Protein AF-A0A942HIF7-F1 (afdb_monomer_lite)

Foldseek 3Di:
DDPCCCVLPNPPPDLVLLVVLLVLLLVLLLVQLVVLCVVLVVCVVPPPDPPSVVSNVVSVLSVVLSVVSVVLDLVSLVVSLVVLLVVLVVVCVVVVHRPVVCNVVSNSSSVSSNVSSVSNVVDDDDPPPDQPPVSVVVVVVVVVVVVVVPPVVPPD

Structure (mmCIF, N/CA/C/O backbone):
data_AF-A0A942HIF7-F1
#
_entry.id   AF-A0A942HIF7-F1
#
loop_
_atom_site.group_PDB
_atom_site.id
_atom_site.type_symbol
_atom_site.label_atom_id
_atom_site.label_alt_id
_atom_site.label_comp_id
_atom_site.label_asym_id
_atom_site.label_entity_id
_atom_site.label_seq_id
_atom_site.pdbx_PDB_ins_code
_atom_site.Cartn_x
_atom_site.Cartn_y
_atom_site.Cartn_z
_atom_site.occupancy
_atom_site.B_iso_or_equiv
_atom_site.auth_seq_id
_atom_site.auth_comp_id
_atom_site.auth_asym_id
_atom_site.auth_atom_id
_atom_site.pdbx_PDB_model_num
ATOM 1 N N . MET A 1 1 ? -26.691 14.254 4.284 1.00 52.88 1 MET A N 1
ATOM 2 C CA . MET A 1 1 ? -25.409 13.527 4.189 1.00 52.88 1 MET A CA 1
ATOM 3 C C . MET A 1 1 ? -25.369 12.915 2.809 1.00 52.88 1 MET A C 1
ATOM 5 O O . MET A 1 1 ? -26.318 12.231 2.440 1.00 52.88 1 MET A O 1
ATOM 9 N N . SER A 1 2 ? -24.392 13.312 2.002 1.00 64.62 2 SER A N 1
ATOM 10 C CA . SER A 1 2 ? -24.291 12.881 0.608 1.00 64.62 2 SER A CA 1
ATOM 11 C C . SER A 1 2 ? -23.696 11.473 0.549 1.00 64.62 2 SER A C 1
ATOM 13 O O . SER A 1 2 ? -22.773 11.154 1.293 1.00 64.62 2 SER A O 1
ATOM 15 N N . TRP A 1 3 ? -24.211 10.619 -0.336 1.00 61.44 3 TRP A N 1
ATOM 16 C CA . TRP A 1 3 ? -23.775 9.219 -0.481 1.00 61.44 3 TRP A CA 1
ATOM 17 C C . TRP A 1 3 ? -22.263 9.091 -0.768 1.00 61.44 3 TRP A C 1
ATOM 19 O O . TRP A 1 3 ? -21.618 8.103 -0.428 1.00 61.44 3 TRP A O 1
ATOM 29 N N . THR A 1 4 ? -21.676 10.145 -1.337 1.00 62.47 4 THR A N 1
ATOM 30 C CA . THR A 1 4 ? -20.239 10.315 -1.553 1.00 62.47 4 THR A CA 1
ATOM 31 C C . THR A 1 4 ? -19.439 10.456 -0.260 1.00 62.47 4 THR A C 1
ATOM 33 O O . THR A 1 4 ? -18.344 9.915 -0.193 1.00 62.47 4 THR A O 1
ATOM 36 N N . GLU A 1 5 ? -19.951 11.122 0.778 1.00 63.69 5 GLU A N 1
ATOM 37 C CA . GLU A 1 5 ? -19.258 11.254 2.072 1.00 63.69 5 GLU A CA 1
ATOM 38 C C . GLU A 1 5 ? -19.229 9.929 2.836 1.00 63.69 5 GLU A C 1
ATOM 40 O O . GLU A 1 5 ? -18.220 9.601 3.449 1.00 63.69 5 GLU A O 1
ATOM 45 N N . ASP A 1 6 ? -20.295 9.133 2.763 1.00 63.94 6 ASP A N 1
ATOM 46 C CA . ASP A 1 6 ? -20.326 7.821 3.417 1.00 63.94 6 ASP A CA 1
ATOM 47 C C . ASP A 1 6 ? -19.417 6.802 2.710 1.00 63.94 6 ASP A C 1
ATOM 49 O O . ASP A 1 6 ? -18.848 5.930 3.370 1.00 63.94 6 ASP A O 1
ATOM 53 N N . TRP A 1 7 ? -19.228 6.940 1.391 1.00 62.03 7 TRP A N 1
ATOM 54 C CA . TRP A 1 7 ? -18.356 6.075 0.589 1.00 62.03 7 TRP A CA 1
ATOM 55 C C . TRP A 1 7 ? -16.879 6.501 0.614 1.00 62.03 7 TRP A C 1
ATOM 57 O O . TRP A 1 7 ? -16.001 5.675 0.853 1.00 62.03 7 TRP A O 1
ATOM 67 N N . LEU A 1 8 ? -16.579 7.786 0.382 1.00 60.38 8 LEU A N 1
ATOM 68 C CA . LEU A 1 8 ? -15.208 8.328 0.427 1.00 60.38 8 LEU A CA 1
ATOM 69 C C . LEU A 1 8 ? -14.712 8.519 1.862 1.00 60.38 8 LEU A C 1
ATOM 71 O O . LEU A 1 8 ? -13.506 8.577 2.100 1.00 60.38 8 LEU A O 1
ATOM 75 N N . TRP A 1 9 ? -15.627 8.657 2.822 1.00 61.47 9 TRP A N 1
ATOM 76 C CA . TRP A 1 9 ? -15.307 9.059 4.186 1.00 61.47 9 TRP A CA 1
ATOM 77 C C . TRP A 1 9 ? -16.075 8.283 5.274 1.00 61.47 9 TRP A C 1
ATOM 79 O O . TRP A 1 9 ? -16.492 8.891 6.265 1.00 61.47 9 TRP A O 1
ATOM 89 N N . PRO A 1 10 ? -16.186 6.939 5.204 1.00 62.19 10 PRO A N 1
ATOM 90 C CA . PRO A 1 10 ? -16.953 6.171 6.178 1.00 62.19 10 PRO A CA 1
ATOM 91 C C . PRO A 1 10 ? -16.441 6.431 7.597 1.00 62.19 10 PRO A C 1
ATOM 93 O O . PRO A 1 10 ? -15.237 6.344 7.877 1.00 62.19 10 PRO A O 1
ATOM 96 N N . LYS A 1 11 ? -17.351 6.769 8.519 1.00 59.88 11 LYS A N 1
ATOM 97 C CA . LYS A 1 11 ? -17.005 6.935 9.935 1.00 59.88 11 LYS A CA 1
ATOM 98 C C . LYS A 1 11 ? -16.390 5.630 10.432 1.00 59.88 11 LYS A C 1
ATOM 100 O O . LYS A 1 11 ? -17.011 4.569 10.384 1.00 59.88 11 LYS A O 1
ATOM 105 N N . VAL A 1 12 ? -15.143 5.718 10.884 1.00 60.16 12 VAL A N 1
ATOM 106 C CA . VAL A 1 12 ? -14.388 4.591 11.444 1.00 60.16 12 VAL A CA 1
ATOM 107 C C . VAL A 1 12 ? -14.685 4.504 12.941 1.00 60.16 12 VAL A C 1
ATOM 109 O O . VAL A 1 12 ? -13.802 4.580 13.788 1.00 60.16 12 VAL A O 1
ATOM 112 N N . ASP A 1 13 ? -15.970 4.446 13.262 1.00 64.31 13 ASP A N 1
ATOM 113 C CA . ASP A 1 13 ? -16.513 4.405 14.619 1.00 64.31 13 ASP A CA 1
ATOM 114 C C . ASP A 1 13 ? -16.451 2.995 15.224 1.00 64.31 13 ASP A C 1
ATOM 116 O O . ASP A 1 13 ? -16.418 2.830 16.441 1.00 64.31 13 ASP A O 1
ATOM 120 N N . ILE A 1 14 ? -16.353 1.972 14.372 1.00 70.94 14 ILE A N 1
ATOM 121 C CA . ILE A 1 14 ? -16.347 0.563 14.764 1.00 70.94 14 ILE A CA 1
ATOM 122 C C . ILE A 1 14 ? -14.990 -0.067 14.426 1.00 70.94 14 ILE A C 1
ATOM 124 O O . ILE A 1 14 ? -14.511 0.029 13.294 1.00 70.94 14 ILE A O 1
ATOM 128 N N . ARG A 1 15 ? -14.400 -0.804 15.379 1.00 73.75 15 ARG A N 1
ATOM 129 C CA . ARG A 1 15 ? -13.116 -1.525 15.221 1.00 73.75 15 ARG A CA 1
ATOM 130 C C . ARG A 1 15 ? -13.066 -2.404 13.960 1.00 73.75 15 ARG A C 1
ATOM 132 O O . ARG A 1 15 ? -12.030 -2.467 13.307 1.00 73.75 15 ARG A O 1
ATOM 139 N N . ARG A 1 16 ? -14.189 -3.030 13.586 1.00 75.44 16 ARG A N 1
ATOM 140 C CA . ARG A 1 16 ? -14.334 -3.817 12.346 1.00 75.44 16 ARG A CA 1
ATOM 141 C C . ARG A 1 16 ? -14.180 -2.964 11.081 1.00 75.44 16 ARG A C 1
ATOM 143 O O . ARG A 1 16 ? -13.473 -3.366 10.169 1.00 75.44 16 ARG A O 1
ATOM 150 N N . LYS A 1 17 ? -14.769 -1.763 11.040 1.00 75.62 17 LYS A N 1
ATOM 151 C CA . LYS A 1 17 ? -14.589 -0.832 9.911 1.00 75.62 17 LYS A CA 1
ATOM 152 C C . LYS A 1 17 ? -13.142 -0.342 9.811 1.00 75.62 17 LYS A C 1
ATOM 154 O O . LYS A 1 17 ? -12.631 -0.185 8.710 1.00 75.62 17 LYS A O 1
ATOM 159 N N . ALA A 1 18 ? -12.470 -0.151 10.951 1.00 77.69 18 ALA A N 1
ATOM 160 C CA . ALA A 1 18 ? -11.048 0.198 10.972 1.00 77.69 18 ALA A CA 1
ATOM 161 C C . ALA A 1 18 ? -10.177 -0.907 10.366 1.00 77.69 18 ALA A C 1
ATOM 163 O O . ALA A 1 18 ? -9.239 -0.607 9.638 1.00 77.69 18 ALA A O 1
ATOM 164 N N . GLN A 1 19 ? -10.493 -2.174 10.653 1.00 81.75 19 GLN A N 1
ATOM 165 C CA . GLN A 1 19 ? -9.791 -3.319 10.073 1.00 81.75 19 GLN A CA 1
ATOM 166 C C . GLN A 1 19 ? -10.023 -3.417 8.566 1.00 81.75 19 GLN A C 1
ATOM 168 O O . GLN A 1 19 ? -9.042 -3.484 7.839 1.00 81.75 19 GLN A O 1
ATOM 173 N N . ASN A 1 20 ? -11.270 -3.293 8.101 1.00 81.69 20 ASN A N 1
ATOM 174 C CA . ASN A 1 20 ? -11.563 -3.298 6.665 1.00 81.69 20 ASN A CA 1
ATOM 175 C C . ASN A 1 20 ? -10.797 -2.193 5.914 1.00 81.69 20 ASN A C 1
ATOM 177 O O . ASN A 1 20 ? -10.210 -2.461 4.874 1.00 81.69 20 ASN A O 1
ATOM 181 N N . ALA A 1 21 ? -10.721 -0.980 6.474 1.00 82.38 21 ALA A N 1
ATOM 182 C CA . ALA A 1 21 ? -9.953 0.112 5.871 1.00 82.38 21 ALA A CA 1
ATOM 183 C C . ALA A 1 21 ? -8.437 -0.178 5.820 1.00 82.38 21 ALA A C 1
ATOM 185 O O . ALA A 1 21 ? -7.766 0.187 4.858 1.00 82.38 21 ALA A O 1
ATOM 186 N N . ILE A 1 22 ? -7.880 -0.852 6.837 1.00 85.25 22 ILE A N 1
ATOM 187 C CA . ILE A 1 22 ? -6.480 -1.320 6.808 1.00 85.25 22 ILE A CA 1
ATOM 188 C C . ILE A 1 22 ? -6.299 -2.388 5.725 1.00 85.25 22 ILE A C 1
ATOM 190 O O . ILE A 1 22 ? -5.298 -2.359 5.007 1.00 85.25 22 ILE A O 1
ATOM 194 N N . ASP A 1 23 ? -7.254 -3.309 5.602 1.00 86.12 23 ASP A N 1
ATOM 195 C CA . ASP A 1 23 ? -7.207 -4.401 4.633 1.00 86.12 23 ASP A CA 1
ATOM 196 C C . ASP A 1 23 ? -7.290 -3.882 3.189 1.00 86.12 23 ASP A C 1
ATOM 198 O O . ASP A 1 23 ? -6.590 -4.400 2.321 1.00 86.12 23 ASP A O 1
ATOM 202 N N . GLU A 1 24 ? -8.045 -2.811 2.928 1.00 86.19 24 GLU A N 1
ATOM 203 C CA . GLU A 1 24 ? -8.032 -2.101 1.638 1.00 86.19 24 GLU A CA 1
ATOM 204 C C . GLU A 1 24 ? -6.626 -1.595 1.280 1.00 86.19 24 GLU A C 1
ATOM 206 O O . GLU A 1 24 ? -6.122 -1.859 0.185 1.00 86.19 24 GLU A O 1
ATOM 211 N N . GLY A 1 25 ? -5.951 -0.925 2.223 1.00 84.31 25 GLY A N 1
ATOM 212 C CA . GLY A 1 25 ? -4.574 -0.462 2.034 1.00 84.31 25 GLY A CA 1
ATOM 213 C C . GLY A 1 25 ? -3.575 -1.614 1.862 1.00 84.31 25 GLY A C 1
ATOM 214 O O . GLY A 1 25 ? -2.634 -1.513 1.071 1.00 84.31 25 GLY A O 1
ATOM 215 N N . PHE A 1 26 ? -3.792 -2.732 2.561 1.00 90.38 26 PHE A N 1
ATOM 216 C CA . PHE A 1 26 ? -2.999 -3.952 2.407 1.00 90.38 26 PHE A CA 1
ATOM 217 C C . PHE A 1 26 ? -3.153 -4.549 1.006 1.00 90.38 26 PHE A C 1
ATOM 219 O O . PHE A 1 26 ? -2.147 -4.829 0.354 1.00 90.38 26 PHE A O 1
ATOM 226 N N . TRP A 1 27 ? -4.388 -4.718 0.528 1.00 88.75 27 TRP A N 1
ATOM 227 C CA . TRP A 1 27 ? -4.659 -5.272 -0.798 1.00 88.75 27 TRP A CA 1
ATOM 228 C C . TRP A 1 27 ? -4.140 -4.368 -1.911 1.00 88.75 27 TRP A C 1
ATOM 230 O O . TRP A 1 27 ? -3.585 -4.876 -2.883 1.00 88.75 27 TRP A O 1
ATOM 240 N N . ALA A 1 28 ? -4.221 -3.046 -1.745 1.00 89.12 28 ALA A N 1
ATOM 241 C CA . ALA A 1 28 ? -3.611 -2.101 -2.675 1.00 89.12 28 ALA A CA 1
ATOM 242 C C . ALA A 1 28 ? -2.084 -2.281 -2.755 1.00 89.12 28 ALA A C 1
ATOM 244 O O . ALA A 1 28 ? -1.529 -2.390 -3.851 1.00 89.12 28 ALA A O 1
ATOM 245 N N . ALA A 1 29 ? -1.401 -2.378 -1.609 1.00 88.31 29 ALA A N 1
ATOM 246 C CA . ALA A 1 29 ? 0.041 -2.625 -1.564 1.00 88.31 29 ALA A CA 1
ATOM 247 C C . ALA A 1 29 ? 0.417 -3.993 -2.157 1.00 88.31 29 ALA A C 1
ATOM 249 O O . ALA A 1 29 ? 1.372 -4.093 -2.927 1.00 88.31 29 ALA A O 1
ATOM 250 N N . ALA A 1 30 ? -0.349 -5.037 -1.833 1.00 90.75 30 ALA A N 1
ATOM 251 C CA . ALA A 1 30 ? -0.133 -6.392 -2.329 1.00 90.75 30 ALA A CA 1
ATOM 252 C C . ALA A 1 30 ? -0.336 -6.485 -3.848 1.00 90.75 30 ALA A C 1
ATOM 254 O O . ALA A 1 30 ? 0.476 -7.100 -4.538 1.00 90.75 30 ALA A O 1
ATOM 255 N N . PHE A 1 31 ? -1.369 -5.827 -4.380 1.00 92.50 31 PHE A N 1
ATOM 256 C CA . PHE A 1 31 ? -1.602 -5.729 -5.817 1.00 92.50 31 PHE A CA 1
ATOM 257 C C . PHE A 1 31 ? -0.424 -5.051 -6.523 1.00 92.50 31 PHE A C 1
ATOM 259 O O . PHE A 1 31 ? 0.083 -5.585 -7.507 1.00 92.50 31 PHE A O 1
ATOM 266 N N . TRP A 1 32 ? 0.073 -3.926 -5.996 1.00 89.31 32 TRP A N 1
ATOM 267 C CA . TRP A 1 32 ? 1.236 -3.239 -6.569 1.00 89.31 32 TRP A CA 1
ATOM 268 C C . TRP A 1 32 ? 2.519 -4.065 -6.498 1.00 89.31 32 TRP A C 1
ATOM 270 O O . TRP A 1 32 ? 3.278 -4.083 -7.469 1.00 89.31 32 TRP A O 1
ATOM 280 N N . ALA A 1 33 ? 2.745 -4.772 -5.390 1.00 91.25 33 ALA A N 1
ATOM 281 C CA . ALA A 1 33 ? 3.865 -5.694 -5.248 1.00 91.25 33 ALA A CA 1
ATOM 282 C C . ALA A 1 33 ? 3.795 -6.821 -6.289 1.00 91.25 33 ALA A C 1
ATOM 284 O O . ALA A 1 33 ? 4.781 -7.084 -6.974 1.00 91.25 33 ALA A O 1
ATOM 285 N N . GLY A 1 34 ? 2.619 -7.435 -6.457 1.00 90.88 34 GLY A N 1
ATOM 286 C CA . GLY A 1 34 ? 2.385 -8.484 -7.449 1.00 90.88 34 GLY A CA 1
ATOM 287 C C . GLY A 1 34 ? 2.551 -7.980 -8.881 1.00 90.88 34 GLY A C 1
ATOM 288 O O . GLY A 1 34 ? 3.308 -8.563 -9.651 1.00 90.88 34 GLY A O 1
ATOM 289 N N . PHE A 1 35 ? 1.918 -6.856 -9.224 1.00 90.88 35 PHE A N 1
ATOM 290 C CA . PHE A 1 35 ? 2.007 -6.248 -10.552 1.00 90.88 35 PHE A CA 1
ATOM 291 C C . PHE A 1 35 ? 3.455 -5.910 -10.930 1.00 90.88 35 PHE A C 1
ATOM 293 O O . PHE A 1 35 ? 3.927 -6.300 -11.997 1.00 90.88 35 PHE A O 1
ATOM 300 N N . LYS A 1 36 ? 4.200 -5.252 -10.032 1.00 89.50 36 LYS A N 1
ATOM 301 C CA . LYS A 1 36 ? 5.629 -4.972 -10.242 1.00 89.50 36 LYS A CA 1
ATOM 302 C C . LYS A 1 36 ? 6.463 -6.248 -10.286 1.00 89.50 36 LYS A C 1
ATOM 304 O O . LYS A 1 36 ? 7.387 -6.320 -11.084 1.00 89.50 36 LYS A O 1
ATOM 309 N N . GLY A 1 37 ? 6.133 -7.253 -9.479 1.00 90.12 37 GLY A N 1
ATOM 310 C CA . GLY A 1 37 ? 6.797 -8.554 -9.510 1.00 90.12 37 GLY A CA 1
ATOM 311 C C . GLY A 1 37 ? 6.665 -9.228 -10.875 1.00 90.12 37 GLY A C 1
ATOM 312 O O . GLY A 1 37 ? 7.664 -9.654 -11.444 1.00 90.12 37 GLY A O 1
ATOM 313 N N . VAL A 1 38 ? 5.459 -9.239 -11.450 1.00 90.25 38 VAL A N 1
ATOM 314 C CA . VAL A 1 38 ? 5.221 -9.761 -12.805 1.00 90.25 38 VAL A CA 1
ATOM 315 C C . VAL A 1 38 ? 6.007 -8.962 -13.846 1.00 90.25 38 VAL A C 1
ATOM 317 O O . VAL A 1 38 ? 6.675 -9.561 -14.684 1.00 90.25 38 VAL A O 1
ATOM 320 N N . LEU A 1 39 ? 6.006 -7.626 -13.771 1.00 88.00 39 LEU A N 1
ATOM 321 C CA . LEU A 1 39 ? 6.809 -6.794 -14.676 1.00 88.00 39 LEU A CA 1
ATOM 322 C C . LEU A 1 39 ? 8.315 -7.057 -14.540 1.00 88.00 39 LEU A C 1
ATOM 324 O O . LEU A 1 39 ? 9.014 -7.085 -15.549 1.00 88.00 39 LEU A O 1
ATOM 328 N N . ALA A 1 40 ? 8.814 -7.284 -13.323 1.00 88.62 40 ALA A N 1
ATOM 329 C CA . ALA A 1 40 ? 10.209 -7.642 -13.088 1.00 88.62 40 ALA A CA 1
ATOM 330 C C . ALA A 1 40 ? 10.553 -9.006 -13.707 1.00 88.62 40 ALA A C 1
ATOM 332 O O . ALA A 1 40 ? 11.604 -9.141 -14.328 1.00 88.62 40 ALA A O 1
ATOM 333 N N . LEU A 1 41 ? 9.656 -9.995 -13.599 1.00 87.62 41 LEU A N 1
ATOM 334 C CA . LEU A 1 41 ? 9.824 -11.303 -14.241 1.00 87.62 41 LEU A CA 1
ATOM 335 C C 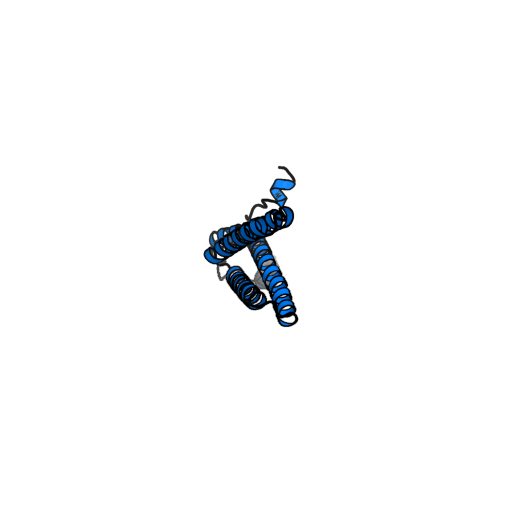. LEU A 1 41 ? 9.826 -11.193 -15.770 1.00 87.62 41 LEU A C 1
ATOM 337 O O . LEU A 1 41 ? 10.665 -11.805 -16.422 1.00 87.62 41 LEU A O 1
ATOM 341 N N . ILE A 1 42 ? 8.940 -10.379 -16.349 1.00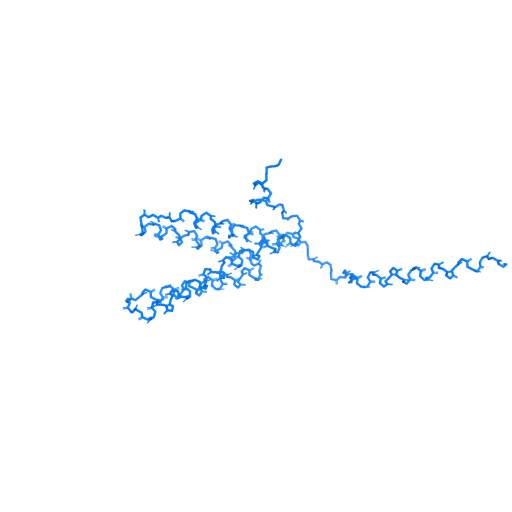 86.62 42 ILE A N 1
ATOM 342 C CA . ILE A 1 42 ? 8.932 -10.119 -17.797 1.00 86.62 42 ILE A CA 1
ATOM 343 C C . ILE A 1 42 ? 10.235 -9.428 -18.222 1.00 86.62 42 ILE A C 1
ATOM 345 O O . ILE A 1 42 ? 10.831 -9.798 -19.231 1.00 86.62 42 ILE A O 1
ATOM 349 N N . ALA A 1 43 ? 10.722 -8.470 -17.432 1.00 86.06 43 ALA A N 1
ATOM 350 C CA . ALA A 1 43 ? 11.980 -7.778 -17.701 1.00 86.06 43 ALA A CA 1
ATOM 351 C C . ALA A 1 43 ? 13.217 -8.694 -17.603 1.00 86.06 43 ALA A C 1
ATOM 353 O O . ALA A 1 43 ? 14.234 -8.390 -18.216 1.00 86.06 43 ALA A O 1
ATOM 354 N N . LEU A 1 44 ? 13.146 -9.825 -16.888 1.00 83.25 44 LEU A N 1
ATOM 355 C CA . LEU A 1 44 ? 14.203 -10.846 -16.923 1.00 83.25 44 LEU A CA 1
ATOM 356 C C . LEU A 1 44 ? 14.255 -11.591 -18.265 1.00 83.25 44 LEU A C 1
ATOM 358 O O . LEU A 1 44 ? 15.322 -12.051 -18.659 1.00 83.25 44 LEU A O 1
ATOM 362 N N . LEU A 1 45 ? 13.124 -11.707 -18.968 1.00 84.62 45 LEU A N 1
ATOM 363 C CA . LEU A 1 45 ? 13.039 -12.386 -20.266 1.00 84.62 45 LEU A CA 1
ATOM 364 C C . LEU A 1 45 ? 13.470 -11.492 -21.437 1.00 84.62 45 LEU A C 1
ATOM 366 O O . LEU A 1 45 ? 13.821 -12.002 -22.497 1.00 84.62 45 LEU A O 1
ATOM 370 N N . SER A 1 46 ? 13.451 -10.170 -21.255 1.00 76.62 46 SER A N 1
ATOM 371 C CA . SER A 1 46 ? 13.874 -9.193 -22.257 1.00 76.62 46 SER A CA 1
ATOM 372 C C . SER A 1 46 ? 14.936 -8.285 -21.636 1.00 76.62 46 SER A C 1
ATOM 374 O O . SER A 1 46 ? 14.565 -7.304 -20.987 1.00 76.62 46 SER A O 1
ATOM 376 N N . PRO A 1 47 ? 16.239 -8.596 -21.791 1.00 64.56 47 PRO A N 1
ATOM 377 C CA . PRO A 1 47 ? 17.323 -7.896 -21.110 1.00 64.56 47 PRO A CA 1
ATOM 378 C C . PRO A 1 47 ? 17.531 -6.500 -21.711 1.00 64.56 47 PRO A C 1
ATOM 380 O O . PRO A 1 47 ? 18.462 -6.244 -22.465 1.00 64.56 47 PRO A O 1
ATOM 383 N N . ALA A 1 48 ? 16.639 -5.576 -21.369 1.00 67.81 48 ALA A N 1
ATOM 384 C CA . ALA A 1 48 ? 16.947 -4.159 -21.368 1.00 67.81 48 ALA A CA 1
ATOM 385 C C . ALA A 1 48 ? 17.756 -3.891 -20.092 1.00 67.81 48 ALA A C 1
ATOM 387 O O . ALA A 1 48 ? 17.254 -4.090 -18.979 1.00 67.81 48 ALA A O 1
ATOM 388 N N . GLU A 1 49 ? 19.027 -3.521 -20.247 1.00 65.69 49 GLU A N 1
ATOM 389 C CA . GLU A 1 49 ? 19.964 -3.397 -19.129 1.00 65.69 49 GLU A CA 1
ATOM 390 C C . GLU A 1 49 ? 19.414 -2.491 -18.008 1.00 65.69 49 GLU A C 1
ATOM 392 O O . GLU A 1 49 ? 18.916 -1.392 -18.243 1.00 65.69 49 GLU A O 1
ATOM 397 N N . GLY A 1 50 ? 19.455 -2.981 -16.762 1.00 66.19 50 GLY A N 1
ATOM 398 C CA . GLY A 1 50 ? 19.108 -2.220 -15.549 1.00 66.19 50 GLY A CA 1
ATOM 399 C C . GLY A 1 50 ? 17.614 -2.049 -15.226 1.00 66.19 50 GLY A C 1
ATOM 400 O O . GLY A 1 50 ? 17.266 -1.755 -14.075 1.00 66.19 50 GLY A O 1
ATOM 401 N N . PHE A 1 51 ? 16.706 -2.284 -16.179 1.00 71.56 51 PHE A N 1
ATOM 402 C CA . PHE A 1 51 ? 15.273 -2.039 -15.970 1.00 71.56 51 PHE A CA 1
ATOM 403 C C . PHE A 1 51 ? 14.626 -3.079 -15.036 1.00 71.56 51 PHE A C 1
ATOM 405 O O . PHE A 1 51 ? 13.885 -2.726 -14.116 1.00 71.56 51 PHE A O 1
ATOM 412 N N . GLY A 1 52 ? 14.972 -4.361 -15.198 1.00 76.50 52 GLY A N 1
ATOM 413 C CA . GLY A 1 52 ? 14.395 -5.449 -14.396 1.00 76.50 52 GLY A CA 1
ATOM 414 C C . GLY A 1 52 ? 14.748 -5.386 -12.906 1.00 76.50 52 GLY A C 1
ATOM 415 O O . GLY A 1 52 ? 13.886 -5.615 -12.057 1.00 76.50 52 GLY A O 1
ATOM 416 N N . LEU A 1 53 ? 15.985 -5.004 -12.571 1.00 82.06 53 LEU A N 1
ATOM 417 C CA . LEU A 1 53 ? 16.463 -4.959 -11.184 1.00 82.06 53 LEU A CA 1
ATOM 418 C C . LEU A 1 53 ? 15.783 -3.826 -10.397 1.00 82.06 53 LEU A C 1
ATOM 420 O O . LEU A 1 53 ? 15.321 -4.033 -9.276 1.00 82.06 53 LEU A O 1
ATOM 424 N N . THR A 1 54 ? 15.613 -2.659 -11.025 1.00 85.44 54 THR A N 1
ATOM 425 C CA . THR A 1 54 ? 14.917 -1.501 -10.435 1.00 85.44 54 THR A CA 1
ATOM 426 C C . THR A 1 54 ? 13.441 -1.805 -10.143 1.00 85.44 54 THR A C 1
ATOM 428 O O . THR A 1 54 ? 12.919 -1.476 -9.069 1.00 85.44 54 THR A O 1
ATOM 431 N N . ILE A 1 55 ? 12.757 -2.482 -11.073 1.00 85.69 55 ILE A N 1
ATOM 432 C CA . ILE A 1 55 ? 11.359 -2.900 -10.892 1.00 85.69 55 ILE A CA 1
ATOM 433 C C . ILE A 1 55 ? 11.253 -3.983 -9.813 1.00 85.69 55 ILE A C 1
ATOM 435 O O . ILE A 1 55 ? 10.351 -3.912 -8.977 1.00 85.69 55 ILE A O 1
ATOM 439 N N . GLY A 1 56 ? 12.188 -4.937 -9.782 1.00 87.62 56 GLY A N 1
ATOM 440 C CA . GLY A 1 56 ? 12.251 -5.983 -8.760 1.00 87.62 56 GLY A CA 1
ATOM 441 C C . GLY A 1 56 ? 12.441 -5.423 -7.348 1.00 87.62 56 GLY A C 1
ATOM 442 O O . GLY A 1 56 ? 11.690 -5.784 -6.440 1.00 87.62 56 GLY A O 1
ATOM 443 N N . ILE A 1 57 ? 13.367 -4.472 -7.168 1.00 90.50 57 ILE A N 1
ATOM 444 C CA . ILE A 1 57 ? 13.544 -3.758 -5.890 1.00 90.50 57 ILE A CA 1
ATOM 445 C C . ILE A 1 57 ? 12.244 -3.060 -5.499 1.00 90.50 57 ILE A C 1
ATOM 447 O O . ILE A 1 57 ? 11.789 -3.188 -4.364 1.00 90.50 57 ILE A O 1
ATOM 451 N N . SER A 1 58 ? 11.603 -2.366 -6.441 1.00 88.94 58 SER A N 1
ATOM 452 C CA . SER A 1 58 ? 10.327 -1.707 -6.166 1.00 88.94 58 SER A CA 1
ATOM 453 C C . SER A 1 58 ? 9.258 -2.709 -5.717 1.00 88.94 58 SER A C 1
ATOM 455 O O . SER A 1 58 ? 8.552 -2.450 -4.746 1.00 88.94 58 SER A O 1
ATOM 457 N N . ALA A 1 59 ? 9.146 -3.866 -6.377 1.00 90.88 59 ALA A N 1
ATOM 458 C CA . ALA A 1 59 ? 8.215 -4.924 -5.983 1.00 90.88 59 ALA A CA 1
ATOM 459 C C . ALA A 1 59 ? 8.470 -5.398 -4.542 1.00 90.88 59 ALA A C 1
ATOM 461 O O . ALA A 1 59 ? 7.528 -5.502 -3.754 1.00 90.88 59 ALA A O 1
ATOM 462 N N . ALA A 1 60 ? 9.738 -5.606 -4.174 1.00 92.69 60 ALA A N 1
ATOM 463 C CA . ALA A 1 60 ? 10.131 -5.984 -2.818 1.00 92.69 60 ALA A CA 1
ATOM 464 C C . ALA A 1 60 ? 9.791 -4.894 -1.786 1.00 92.69 60 ALA A C 1
ATOM 466 O O . ALA A 1 60 ? 9.292 -5.204 -0.700 1.00 92.69 60 ALA A O 1
ATOM 467 N N . VAL A 1 61 ? 9.977 -3.615 -2.134 1.00 93.81 61 VAL A N 1
ATOM 468 C CA . VAL A 1 61 ? 9.570 -2.484 -1.288 1.00 93.81 61 VAL A CA 1
ATOM 469 C C . VAL A 1 61 ? 8.060 -2.521 -1.042 1.00 93.81 61 VAL A C 1
ATOM 471 O O . VAL A 1 61 ? 7.653 -2.543 0.118 1.00 93.81 61 VAL A O 1
ATOM 474 N N . TYR A 1 62 ? 7.218 -2.638 -2.075 1.00 91.88 62 TYR A N 1
ATOM 475 C CA . TYR A 1 62 ? 5.761 -2.736 -1.873 1.00 91.88 62 TYR A CA 1
ATOM 476 C C . TYR A 1 62 ? 5.342 -3.994 -1.109 1.00 91.88 62 TYR A C 1
ATOM 478 O O . TYR A 1 62 ? 4.418 -3.924 -0.300 1.00 91.88 62 TYR A O 1
ATOM 486 N N . ALA A 1 63 ? 6.039 -5.119 -1.286 1.00 92.56 63 ALA A N 1
ATOM 487 C CA . ALA A 1 63 ? 5.793 -6.325 -0.498 1.00 92.56 63 ALA A CA 1
ATOM 488 C C . ALA A 1 63 ? 6.094 -6.097 0.996 1.00 92.56 63 ALA A C 1
ATOM 490 O O . ALA A 1 63 ? 5.292 -6.467 1.859 1.00 92.56 63 ALA A O 1
ATOM 491 N N . SER A 1 64 ? 7.209 -5.430 1.315 1.00 92.75 64 SER A N 1
ATOM 492 C CA . SER A 1 64 ? 7.553 -5.081 2.700 1.00 92.75 64 SER A CA 1
ATOM 493 C C . SER A 1 64 ? 6.565 -4.077 3.310 1.00 92.75 64 SER A C 1
ATOM 495 O O . SER A 1 64 ? 6.160 -4.233 4.467 1.00 92.75 64 SER A O 1
ATOM 497 N N . LEU A 1 65 ? 6.090 -3.108 2.519 1.00 90.94 65 LEU A N 1
ATOM 498 C CA . LEU A 1 65 ? 5.045 -2.167 2.923 1.00 90.94 65 LEU A CA 1
ATOM 499 C C . LEU A 1 65 ? 3.725 -2.893 3.203 1.00 90.94 65 LEU A C 1
ATOM 501 O O . LEU A 1 65 ? 3.125 -2.668 4.254 1.00 90.94 65 LEU A O 1
ATOM 505 N N . ALA A 1 66 ? 3.304 -3.813 2.330 1.00 91.06 66 ALA A N 1
ATOM 506 C CA . ALA A 1 66 ? 2.114 -4.636 2.543 1.00 91.06 66 ALA A CA 1
ATOM 507 C C . ALA A 1 66 ? 2.221 -5.424 3.859 1.00 91.06 66 ALA A C 1
ATOM 509 O O . ALA A 1 66 ? 1.303 -5.411 4.681 1.00 91.06 66 ALA A O 1
ATOM 510 N N . PHE A 1 67 ? 3.374 -6.041 4.125 1.00 92.06 67 PHE A N 1
ATOM 511 C CA . PHE A 1 67 ? 3.612 -6.744 5.384 1.00 92.06 67 PHE A CA 1
ATOM 512 C C . PHE A 1 67 ? 3.518 -5.820 6.611 1.00 92.06 67 PHE A C 1
ATOM 514 O O . PHE A 1 67 ? 2.903 -6.179 7.620 1.00 92.06 67 PHE A O 1
ATOM 521 N N . GLY A 1 68 ? 4.075 -4.609 6.539 1.00 88.00 68 GLY A N 1
ATOM 522 C CA . GLY A 1 68 ? 3.996 -3.650 7.642 1.00 88.00 68 GLY A CA 1
ATOM 523 C C . GLY A 1 68 ? 2.594 -3.055 7.848 1.00 88.00 68 GLY A C 1
ATOM 524 O O . GLY A 1 68 ? 2.188 -2.862 8.999 1.00 88.00 68 GLY A O 1
ATOM 525 N N . ILE A 1 69 ? 1.814 -2.857 6.777 1.00 87.44 69 ILE A N 1
ATOM 526 C CA . ILE A 1 69 ? 0.388 -2.487 6.860 1.00 87.44 69 ILE A CA 1
ATOM 527 C C . ILE A 1 69 ? -0.413 -3.621 7.511 1.00 87.44 69 ILE A C 1
ATOM 529 O O . ILE A 1 69 ? -1.227 -3.361 8.396 1.00 87.44 69 ILE A O 1
ATOM 533 N N . ARG A 1 70 ? -0.120 -4.887 7.181 1.00 87.00 70 ARG A N 1
ATOM 534 C CA . ARG A 1 70 ? -0.744 -6.060 7.823 1.00 87.00 70 ARG A CA 1
ATOM 535 C C . ARG A 1 70 ? -0.449 -6.135 9.323 1.00 87.00 70 ARG A C 1
ATOM 537 O O . ARG A 1 70 ? -1.313 -6.527 10.104 1.00 87.00 70 ARG A O 1
ATOM 544 N N . ARG A 1 71 ? 0.738 -5.689 9.754 1.00 86.62 71 ARG A N 1
ATOM 545 C CA . ARG A 1 71 ? 1.083 -5.490 11.178 1.00 86.62 71 ARG A CA 1
ATOM 546 C C . ARG A 1 71 ? 0.440 -4.243 11.803 1.00 86.62 71 ARG A C 1
ATOM 548 O O . ARG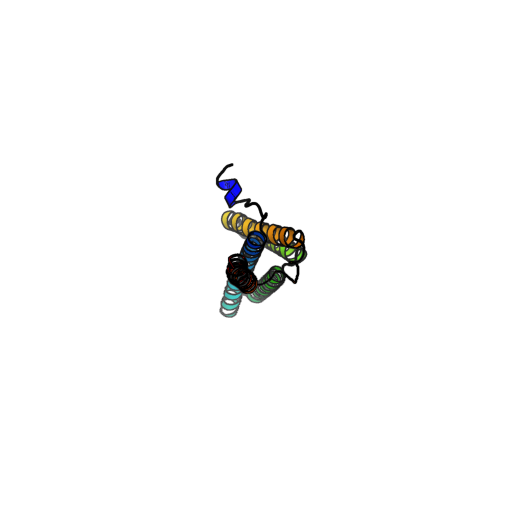 A 1 71 ? 0.735 -3.915 12.949 1.00 86.62 71 ARG A O 1
ATOM 555 N N . ARG A 1 72 ? -0.457 -3.569 11.078 1.00 85.06 72 ARG A N 1
ATOM 556 C CA . ARG A 1 72 ? -1.211 -2.378 11.496 1.00 85.06 72 ARG A CA 1
ATOM 557 C C . ARG A 1 72 ? -0.319 -1.176 11.818 1.00 85.06 72 ARG A C 1
ATOM 559 O O . ARG A 1 72 ? -0.752 -0.289 12.542 1.00 85.06 72 ARG A O 1
ATOM 566 N N . SER A 1 73 ? 0.909 -1.112 11.299 1.00 86.69 73 SER A N 1
ATOM 567 C CA . SER A 1 73 ? 1.845 -0.028 11.625 1.00 86.69 73 SER A CA 1
ATOM 568 C C . SER A 1 73 ? 1.432 1.306 10.995 1.00 86.69 73 SER A C 1
ATOM 570 O O . SER A 1 73 ? 1.302 1.415 9.776 1.00 86.69 73 SER A O 1
ATOM 572 N N . ARG A 1 74 ? 1.291 2.345 11.833 1.00 87.62 74 ARG A N 1
ATOM 573 C CA . ARG A 1 74 ? 0.943 3.718 11.413 1.00 87.62 74 ARG A CA 1
ATOM 574 C C . ARG A 1 74 ? 1.997 4.317 10.483 1.00 87.62 74 ARG A C 1
ATOM 576 O O . ARG A 1 74 ? 1.667 4.891 9.454 1.00 87.62 74 ARG A O 1
ATOM 583 N N . ILE A 1 75 ? 3.267 4.148 10.848 1.00 90.12 75 ILE A N 1
ATOM 584 C CA . ILE A 1 75 ? 4.405 4.716 10.119 1.00 90.12 75 ILE A CA 1
ATOM 585 C C . ILE A 1 75 ? 4.494 4.094 8.721 1.00 90.12 75 ILE A C 1
ATOM 587 O O . ILE A 1 75 ? 4.626 4.808 7.732 1.00 90.12 75 ILE A O 1
ATOM 591 N N . VAL A 1 76 ? 4.341 2.769 8.628 1.00 90.06 76 VAL A N 1
ATOM 592 C CA . VAL A 1 76 ? 4.428 2.060 7.343 1.00 90.06 76 VAL A CA 1
ATOM 593 C C . VAL A 1 76 ? 3.295 2.457 6.400 1.00 90.06 76 VAL A C 1
ATOM 595 O O . VAL A 1 76 ? 3.546 2.653 5.215 1.00 90.06 76 VAL A O 1
ATOM 598 N N . ALA A 1 77 ? 2.070 2.624 6.906 1.00 87.38 77 ALA A N 1
ATOM 599 C CA . ALA A 1 77 ? 0.951 3.059 6.073 1.00 87.38 77 ALA A CA 1
ATOM 600 C C . ALA A 1 77 ? 1.202 4.446 5.454 1.00 87.38 77 ALA A C 1
ATOM 602 O O . ALA A 1 77 ? 0.927 4.651 4.272 1.00 87.38 77 ALA A O 1
ATOM 603 N N . VAL A 1 78 ? 1.771 5.380 6.226 1.00 91.06 78 VAL A N 1
ATOM 604 C CA . VAL A 1 78 ? 2.123 6.722 5.730 1.00 91.06 78 VAL A CA 1
ATOM 605 C C . VAL A 1 78 ? 3.227 6.639 4.676 1.00 91.06 78 VAL A C 1
ATOM 607 O O . VAL A 1 78 ? 3.095 7.238 3.611 1.00 91.06 78 VAL A O 1
ATOM 610 N N . PHE A 1 79 ? 4.278 5.852 4.924 1.00 92.88 79 PHE A N 1
ATOM 611 C CA . PHE A 1 79 ? 5.333 5.642 3.932 1.00 92.88 79 PHE A CA 1
ATOM 612 C C . PHE A 1 79 ? 4.806 5.016 2.642 1.00 92.88 79 PHE A C 1
ATOM 614 O O . PHE A 1 79 ? 5.215 5.441 1.567 1.00 92.88 79 PHE A O 1
ATOM 621 N N . ALA A 1 80 ? 3.877 4.062 2.726 1.00 89.69 80 ALA A N 1
ATOM 622 C CA . ALA A 1 80 ? 3.293 3.442 1.543 1.00 89.69 80 ALA A CA 1
ATOM 623 C C . ALA A 1 80 ? 2.552 4.456 0.660 1.00 89.69 80 ALA A C 1
ATOM 625 O O . ALA A 1 80 ? 2.740 4.456 -0.555 1.00 89.69 80 ALA A O 1
ATOM 626 N N . LEU A 1 81 ? 1.782 5.363 1.271 1.00 90.81 81 LEU A N 1
ATOM 627 C CA . LEU A 1 81 ? 1.113 6.450 0.556 1.00 90.81 81 LEU A CA 1
ATOM 628 C C . LEU A 1 81 ? 2.125 7.404 -0.100 1.00 90.81 81 LEU A C 1
ATOM 630 O O . LEU A 1 81 ? 1.984 7.735 -1.276 1.00 90.81 81 LEU A O 1
ATOM 634 N N . ILE A 1 82 ? 3.155 7.825 0.641 1.00 93.19 82 ILE A N 1
ATOM 635 C CA . ILE A 1 82 ? 4.175 8.759 0.139 1.00 93.19 82 ILE A CA 1
ATOM 636 C C . ILE A 1 82 ? 4.949 8.144 -1.028 1.00 93.19 82 ILE A C 1
ATOM 638 O O . ILE A 1 82 ? 5.100 8.788 -2.065 1.00 93.19 82 ILE A O 1
ATOM 642 N N . ILE A 1 83 ? 5.409 6.898 -0.879 1.00 92.56 83 ILE A N 1
ATOM 643 C CA . ILE A 1 83 ? 6.153 6.178 -1.920 1.00 92.56 83 ILE A CA 1
ATOM 644 C C . ILE A 1 83 ? 5.288 6.023 -3.172 1.00 92.56 83 ILE A C 1
ATOM 646 O O . ILE A 1 83 ? 5.764 6.301 -4.271 1.00 92.56 83 ILE A O 1
ATOM 650 N N . PHE A 1 84 ? 4.010 5.663 -3.013 1.00 89.75 84 PHE A N 1
ATOM 651 C CA . PHE A 1 84 ? 3.082 5.543 -4.135 1.00 89.75 84 PHE A CA 1
ATOM 652 C C . PHE A 1 84 ? 2.917 6.859 -4.905 1.00 89.75 84 PHE A C 1
ATOM 654 O O . PHE A 1 84 ? 3.029 6.876 -6.134 1.00 89.75 84 PHE A O 1
ATOM 661 N N . ILE A 1 85 ? 2.687 7.969 -4.197 1.00 89.94 85 ILE A N 1
ATOM 662 C CA . ILE A 1 85 ? 2.526 9.290 -4.820 1.00 89.94 85 ILE A CA 1
ATOM 663 C C . ILE A 1 85 ? 3.823 9.717 -5.514 1.00 89.94 85 ILE A C 1
ATOM 665 O O . ILE A 1 85 ? 3.785 10.112 -6.679 1.00 89.94 85 ILE A O 1
ATOM 669 N N . ALA A 1 86 ? 4.967 9.603 -4.834 1.00 90.31 86 ALA A N 1
ATOM 670 C CA . ALA A 1 86 ? 6.267 9.980 -5.386 1.00 90.31 86 ALA A CA 1
ATOM 671 C C . ALA A 1 86 ? 6.577 9.207 -6.675 1.00 90.31 86 ALA A C 1
ATOM 673 O O . ALA A 1 86 ? 6.967 9.798 -7.681 1.00 90.31 86 ALA A O 1
ATOM 674 N N . GLU A 1 87 ? 6.330 7.897 -6.679 1.00 86.88 87 GLU A N 1
ATOM 675 C CA . GLU A 1 87 ? 6.554 7.060 -7.852 1.00 86.88 87 GLU A CA 1
ATOM 676 C C . GLU A 1 87 ? 5.633 7.438 -9.020 1.00 86.88 87 GLU A C 1
ATOM 678 O O . GLU A 1 87 ? 6.073 7.508 -10.168 1.00 86.88 87 GLU A O 1
ATOM 683 N N . ARG A 1 88 ? 4.355 7.729 -8.747 1.00 85.88 88 ARG A N 1
ATOM 684 C CA . ARG A 1 88 ? 3.412 8.177 -9.782 1.00 85.88 88 ARG A CA 1
ATOM 685 C C . ARG A 1 88 ? 3.787 9.528 -10.375 1.00 85.88 88 ARG A C 1
ATOM 687 O O . ARG A 1 88 ? 3.628 9.701 -11.581 1.00 85.88 88 ARG A O 1
ATOM 694 N N . LEU A 1 89 ? 4.276 10.460 -9.559 1.00 85.62 89 LEU A N 1
ATOM 695 C CA . LEU A 1 89 ? 4.742 11.764 -10.031 1.00 85.62 89 LEU A CA 1
ATOM 696 C C . LEU A 1 89 ? 5.993 11.622 -10.906 1.00 85.62 89 LEU A C 1
ATOM 698 O O . LEU A 1 89 ? 6.046 12.215 -11.980 1.00 85.62 89 LEU A O 1
ATOM 702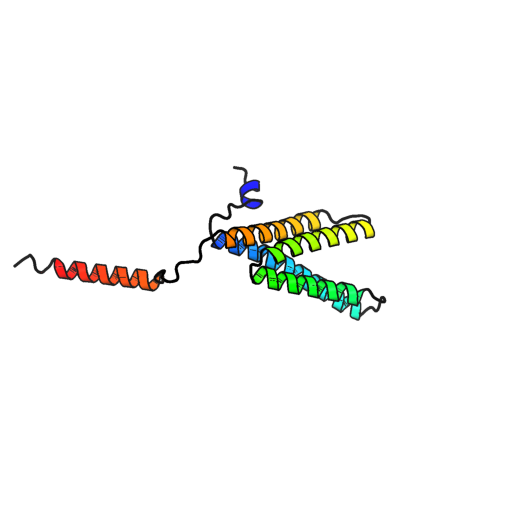 N N . LEU A 1 90 ? 6.948 10.780 -10.498 1.00 86.06 90 LEU A N 1
ATOM 703 C CA . LEU A 1 90 ? 8.148 10.479 -11.286 1.00 86.06 90 LEU A CA 1
ATOM 704 C C . LEU A 1 90 ? 7.800 9.839 -12.638 1.00 86.06 90 LEU A C 1
ATOM 706 O O . LEU A 1 90 ? 8.294 10.277 -13.675 1.00 86.06 90 LEU A O 1
ATOM 710 N N . LEU A 1 91 ? 6.907 8.845 -12.649 1.00 81.38 91 LEU A N 1
ATOM 711 C CA . LEU A 1 91 ? 6.443 8.208 -13.887 1.00 81.38 91 LEU A CA 1
ATOM 712 C C . LEU A 1 91 ? 5.654 9.176 -14.779 1.00 81.38 91 LEU A C 1
ATOM 714 O O . LEU A 1 91 ? 5.827 9.165 -15.995 1.00 81.38 91 LEU A O 1
ATOM 718 N N . GLY A 1 92 ? 4.814 10.026 -14.183 1.00 79.50 92 GLY A N 1
ATOM 719 C CA . GLY A 1 92 ? 4.063 11.054 -14.903 1.00 79.50 92 GLY A CA 1
ATOM 720 C C . GLY A 1 92 ? 4.966 12.090 -15.572 1.00 79.50 92 GLY A C 1
ATOM 721 O O . GLY A 1 92 ? 4.696 12.482 -16.704 1.00 79.50 92 GLY A O 1
ATOM 722 N N . ALA A 1 93 ? 6.062 12.476 -14.912 1.00 78.62 93 ALA A N 1
ATOM 723 C CA . ALA A 1 93 ? 7.073 13.359 -15.486 1.00 78.62 93 ALA A CA 1
ATOM 724 C C . ALA A 1 93 ? 7.836 12.696 -16.648 1.00 78.62 93 ALA A C 1
ATOM 726 O O . ALA A 1 93 ? 8.163 13.366 -17.623 1.00 78.62 93 ALA A O 1
ATOM 727 N N . ALA A 1 94 ? 8.084 11.384 -16.571 1.00 80.56 94 ALA A N 1
ATOM 728 C CA . ALA A 1 94 ? 8.816 10.643 -17.598 1.00 80.56 94 ALA A CA 1
ATOM 729 C C . ALA A 1 94 ? 7.972 10.289 -18.841 1.00 80.56 94 ALA A C 1
ATOM 731 O O . ALA A 1 94 ? 8.507 10.253 -19.944 1.00 80.56 94 ALA A O 1
ATOM 732 N N . MET A 1 95 ? 6.670 10.016 -18.683 1.00 73.44 95 MET A N 1
ATOM 733 C CA . MET A 1 95 ? 5.793 9.532 -19.767 1.00 73.44 95 MET A CA 1
ATOM 734 C C . MET A 1 95 ? 4.807 10.586 -20.309 1.00 73.44 95 MET A C 1
ATOM 736 O O . MET A 1 95 ? 3.875 10.234 -21.028 1.00 73.44 95 MET A O 1
ATOM 740 N N . ALA A 1 96 ? 4.991 11.867 -19.966 1.00 61.34 96 ALA A N 1
ATOM 741 C CA . ALA A 1 96 ? 4.209 13.033 -20.415 1.00 61.34 96 ALA A CA 1
ATOM 742 C C . ALA A 1 96 ? 2.690 13.033 -20.117 1.00 61.34 96 ALA A C 1
ATOM 744 O O . ALA A 1 96 ? 2.044 14.065 -20.291 1.00 61.34 96 ALA A O 1
ATOM 745 N N . LEU A 1 97 ? 2.111 11.939 -19.610 1.00 59.62 97 LEU A N 1
ATOM 746 C CA . LEU A 1 97 ? 0.726 11.863 -19.142 1.00 59.62 97 LEU A CA 1
ATOM 747 C C . LEU A 1 97 ? 0.649 11.042 -17.844 1.00 59.62 97 LEU A C 1
ATOM 749 O O . LEU A 1 97 ? 0.687 9.808 -17.885 1.00 59.62 97 LEU A O 1
ATOM 753 N N . PRO A 1 98 ? 0.511 11.683 -16.668 1.00 64.06 98 PRO A N 1
ATOM 754 C CA . PRO A 1 98 ? 0.181 10.957 -15.454 1.00 64.06 98 PRO A CA 1
ATOM 755 C C . PRO A 1 98 ? -1.207 10.340 -15.622 1.00 64.06 98 PRO A C 1
ATOM 757 O O . PRO A 1 98 ? -2.180 11.033 -15.914 1.00 64.06 98 PRO A O 1
ATOM 760 N N . ASN A 1 99 ? -1.318 9.028 -15.419 1.00 78.81 99 ASN A N 1
ATOM 761 C CA . ASN A 1 99 ? -2.610 8.351 -15.413 1.00 78.81 99 ASN A CA 1
ATOM 762 C C . ASN A 1 99 ? -3.361 8.734 -14.121 1.00 78.81 99 ASN A C 1
ATOM 764 O O . ASN A 1 99 ? -3.296 8.032 -13.106 1.00 78.81 99 ASN A O 1
ATOM 768 N N . LEU A 1 100 ? -3.990 9.917 -14.144 1.00 80.81 100 LEU A N 1
ATOM 769 C CA . LEU A 1 100 ? -4.593 10.598 -12.992 1.00 80.81 100 LEU A CA 1
ATOM 770 C C . LEU A 1 100 ? -5.619 9.719 -12.277 1.00 80.81 100 LEU A C 1
ATOM 772 O O . LEU A 1 100 ? -5.707 9.761 -11.053 1.00 80.81 100 LEU A O 1
ATOM 776 N N . THR A 1 101 ? -6.327 8.863 -13.014 1.00 82.88 101 THR A N 1
ATOM 777 C CA . THR A 1 101 ? -7.288 7.904 -12.457 1.00 82.88 101 THR A CA 1
ATOM 778 C C . THR A 1 101 ? -6.619 6.919 -11.502 1.00 82.88 101 THR A C 1
ATOM 780 O O . THR A 1 101 ? -7.082 6.724 -10.381 1.00 82.88 101 THR A O 1
ATOM 783 N N . LEU A 1 102 ? -5.490 6.331 -11.909 1.00 83.00 102 LEU A N 1
ATOM 784 C CA . LEU A 1 102 ? -4.720 5.397 -11.081 1.00 83.00 102 LEU A CA 1
ATOM 785 C C . LEU A 1 102 ? -4.094 6.092 -9.872 1.00 83.00 102 LEU A C 1
ATOM 787 O O . LEU A 1 102 ? -4.055 5.510 -8.789 1.00 83.00 102 LEU A O 1
ATOM 791 N N . LEU A 1 103 ? -3.622 7.330 -10.049 1.00 85.56 103 LEU A N 1
ATOM 792 C CA . LEU A 1 103 ? -3.103 8.135 -8.946 1.00 85.56 103 LEU A CA 1
ATOM 793 C C . LEU A 1 103 ? -4.203 8.437 -7.922 1.00 85.56 103 LEU A C 1
ATOM 795 O O . LEU A 1 103 ? -3.998 8.183 -6.738 1.00 85.56 103 LEU A O 1
ATOM 799 N N . ALA A 1 104 ? -5.361 8.934 -8.360 1.00 85.44 104 ALA A N 1
ATOM 800 C CA . ALA A 1 104 ? -6.475 9.272 -7.480 1.00 85.44 104 ALA A CA 1
ATOM 801 C C . ALA A 1 104 ? -7.009 8.031 -6.750 1.00 85.44 104 ALA A C 1
ATOM 803 O O . ALA A 1 104 ? -7.120 8.034 -5.525 1.00 85.44 104 ALA A O 1
ATOM 804 N N . PHE A 1 105 ? -7.260 6.945 -7.486 1.00 86.50 105 PHE A N 1
ATOM 805 C CA . PHE A 1 105 ? -7.798 5.708 -6.924 1.00 86.50 105 PHE A CA 1
ATOM 806 C C . PHE A 1 105 ? -6.811 5.027 -5.966 1.00 86.50 105 PHE A C 1
ATOM 808 O O . PHE A 1 105 ? -7.176 4.660 -4.850 1.00 86.50 105 PHE A O 1
ATOM 815 N N . GLY A 1 106 ? -5.539 4.913 -6.360 1.00 84.94 106 GLY A N 1
ATOM 816 C CA . GLY A 1 106 ? -4.502 4.338 -5.504 1.00 84.94 106 GLY A CA 1
ATOM 817 C C . GLY A 1 106 ? -4.249 5.177 -4.252 1.00 84.94 106 GLY A C 1
ATOM 818 O O . GLY A 1 106 ? -4.167 4.629 -3.154 1.00 84.94 106 GLY A O 1
ATOM 819 N N . SER A 1 107 ? -4.206 6.507 -4.384 1.00 86.62 107 SER A N 1
ATOM 820 C CA . SER A 1 107 ? -4.029 7.400 -3.232 1.00 86.62 107 SER A CA 1
ATOM 821 C C . SER A 1 107 ? -5.193 7.288 -2.257 1.00 86.62 107 SER A C 1
ATOM 823 O O . SER A 1 107 ? -4.963 7.299 -1.052 1.00 86.62 107 SER A O 1
ATOM 825 N N . LEU A 1 108 ? -6.424 7.122 -2.752 1.00 87.19 108 LEU A N 1
ATOM 826 C CA . LEU A 1 108 ? -7.597 6.928 -1.902 1.00 87.19 108 LEU A CA 1
ATOM 827 C C . LEU A 1 108 ? -7.507 5.625 -1.093 1.00 87.19 108 LEU A C 1
ATOM 829 O O . LEU A 1 108 ? -7.707 5.647 0.119 1.00 87.19 108 LEU A O 1
ATOM 833 N N . LEU A 1 109 ? -7.127 4.513 -1.731 1.00 86.62 109 LEU A N 1
ATOM 834 C CA . LEU A 1 109 ? -6.920 3.222 -1.060 1.00 86.62 109 LEU A CA 1
ATOM 835 C C . LEU A 1 109 ? -5.849 3.306 0.039 1.00 86.62 109 LEU A C 1
ATOM 837 O O . LEU A 1 109 ? -6.059 2.855 1.167 1.00 86.62 109 LEU A O 1
ATOM 841 N N . PHE A 1 110 ? -4.704 3.921 -0.263 1.00 87.00 110 PHE A N 1
ATOM 842 C CA . PHE A 1 110 ? -3.637 4.099 0.722 1.00 87.00 110 PHE A CA 1
ATOM 843 C C . PHE A 1 110 ? -4.031 5.083 1.833 1.00 87.00 110 PHE A C 1
ATOM 845 O O . PHE A 1 110 ? -3.729 4.831 3.000 1.00 87.00 110 PHE A O 1
ATOM 852 N N . ALA A 1 111 ? -4.749 6.163 1.512 1.00 87.50 111 ALA A N 1
ATOM 853 C CA . ALA A 1 111 ? -5.258 7.116 2.497 1.00 87.50 111 ALA A CA 1
ATOM 854 C C . ALA A 1 111 ? -6.272 6.463 3.454 1.00 87.50 111 ALA A C 1
ATOM 856 O O . ALA A 1 111 ? -6.204 6.697 4.667 1.00 87.50 111 ALA A O 1
ATOM 857 N N . ASN A 1 112 ? -7.147 5.588 2.946 1.00 85.38 112 ASN A N 1
ATOM 858 C CA . ASN A 1 112 ? -8.043 4.766 3.762 1.00 85.38 112 ASN A CA 1
ATOM 859 C C . ASN A 1 112 ? -7.255 3.838 4.694 1.00 85.38 112 ASN A C 1
ATOM 861 O O . ASN A 1 112 ? -7.535 3.802 5.896 1.00 85.38 112 ASN A O 1
ATOM 865 N N . GLY A 1 113 ? -6.212 3.177 4.181 1.00 83.12 113 GLY A N 1
ATOM 866 C CA . GLY A 1 113 ? -5.294 2.356 4.977 1.00 83.12 113 GLY A CA 1
ATOM 867 C C . GLY A 1 113 ? -4.628 3.133 6.115 1.00 83.12 113 GLY A C 1
ATOM 868 O O . GLY A 1 113 ? -4.660 2.699 7.272 1.00 83.12 113 GLY A O 1
ATOM 869 N N . VAL A 1 114 ? -4.091 4.323 5.824 1.00 87.62 114 VAL A N 1
ATOM 870 C CA . VAL A 1 114 ? -3.519 5.231 6.833 1.00 87.62 114 VAL A CA 1
ATOM 871 C C . VAL A 1 114 ? -4.563 5.542 7.901 1.00 87.62 114 VAL A C 1
ATOM 873 O O . VAL A 1 114 ? -4.336 5.254 9.078 1.00 87.62 114 VAL A O 1
ATOM 876 N N . ARG A 1 115 ? -5.746 6.031 7.519 1.00 82.94 115 ARG A N 1
ATOM 877 C CA . ARG A 1 115 ? -6.827 6.332 8.472 1.00 82.94 115 ARG A CA 1
ATOM 878 C C . ARG A 1 115 ? -7.212 5.129 9.323 1.00 82.94 115 ARG A C 1
ATOM 880 O O . ARG A 1 115 ? -7.371 5.277 10.535 1.00 82.94 115 ARG A O 1
ATOM 887 N N . GLY A 1 116 ? -7.328 3.954 8.711 1.00 81.94 116 GLY A N 1
ATOM 888 C CA . GLY A 1 116 ? -7.627 2.702 9.396 1.00 81.94 116 GLY A CA 1
ATOM 889 C C . GLY A 1 116 ? -6.596 2.387 10.480 1.00 81.94 116 GLY A C 1
ATOM 890 O O . GLY A 1 116 ? -6.976 2.110 11.618 1.00 81.94 116 GLY A O 1
ATOM 891 N N . THR A 1 117 ? -5.297 2.516 10.179 1.00 85.62 117 THR A N 1
ATOM 892 C CA . THR A 1 117 ? -4.225 2.268 11.167 1.00 85.62 117 THR A CA 1
ATOM 893 C C . THR A 1 117 ? -4.242 3.266 12.325 1.00 85.62 117 THR A C 1
ATOM 895 O O . THR A 1 117 ? -4.037 2.863 13.475 1.00 85.62 117 THR A O 1
ATOM 898 N N . PHE A 1 118 ? -4.534 4.545 12.067 1.00 83.00 118 PHE A N 1
ATOM 899 C CA . PHE A 1 118 ? -4.676 5.561 13.115 1.00 83.00 118 PHE A CA 1
ATOM 900 C C . PHE A 1 118 ? -5.917 5.316 13.981 1.00 83.00 118 PHE A C 1
ATOM 902 O O . PHE A 1 118 ? -5.817 5.330 15.209 1.00 83.00 118 PHE A O 1
ATOM 909 N N . ALA A 1 119 ? -7.066 5.021 13.365 1.00 82.19 119 ALA A N 1
ATOM 910 C CA . ALA A 1 119 ? -8.294 4.690 14.083 1.00 82.19 119 ALA A CA 1
ATOM 911 C C . ALA A 1 119 ? -8.119 3.427 14.937 1.00 82.19 119 ALA A C 1
ATOM 913 O O . ALA A 1 119 ? -8.508 3.414 16.102 1.00 82.19 119 ALA A O 1
ATOM 914 N N . TYR A 1 120 ? -7.454 2.397 14.404 1.00 81.19 120 TYR A N 1
ATOM 915 C CA . TYR A 1 120 ? -7.177 1.151 15.119 1.00 81.19 120 TYR A CA 1
ATOM 916 C C . TYR A 1 120 ? -6.394 1.372 16.423 1.00 81.19 120 TYR A C 1
ATOM 918 O O . TYR A 1 120 ? -6.687 0.724 17.425 1.00 81.19 120 TYR A O 1
ATOM 926 N N . HIS A 1 121 ? -5.442 2.311 16.431 1.00 79.81 121 HIS A N 1
ATOM 927 C CA . HIS A 1 121 ? -4.660 2.663 17.623 1.00 79.81 121 HIS A CA 1
ATOM 928 C C . HIS A 1 121 ? -5.415 3.530 18.632 1.00 79.81 121 HIS A C 1
ATOM 930 O O . HIS A 1 121 ? -4.999 3.615 19.784 1.00 79.81 121 HIS A O 1
ATOM 936 N N . LYS A 1 122 ? -6.501 4.184 18.212 1.00 79.69 122 LYS A N 1
ATOM 937 C CA . LYS A 1 122 ? -7.349 4.983 19.100 1.00 79.69 122 LYS A CA 1
ATOM 938 C C . LYS A 1 122 ? -8.288 4.108 19.937 1.00 79.69 122 LYS A C 1
ATOM 940 O O . LYS A 1 122 ? -8.730 4.539 20.997 1.00 79.69 122 LYS A O 1
ATOM 945 N N . PHE A 1 123 ? -8.598 2.892 19.483 1.00 76.00 123 PHE A N 1
ATOM 946 C CA . PHE A 1 123 ? -9.453 1.980 20.240 1.00 76.00 123 PHE A CA 1
ATOM 947 C C . PHE A 1 123 ? -8.681 1.327 21.394 1.00 76.00 123 PHE A C 1
ATOM 949 O O . PHE A 1 123 ? -7.611 0.759 21.151 1.00 76.00 123 PHE A O 1
ATOM 956 N N . PRO A 1 124 ? -9.238 1.309 22.621 1.00 68.31 124 PRO A N 1
ATOM 957 C CA . PRO A 1 124 ? -8.640 0.576 23.727 1.00 68.31 124 PRO A CA 1
ATOM 958 C C . PRO A 1 124 ? -8.487 -0.913 23.367 1.00 68.31 124 PRO A C 1
ATOM 960 O O . PRO A 1 124 ? -9.265 -1.438 22.548 1.00 68.31 124 PRO A O 1
ATOM 963 N N . PRO A 1 125 ? -7.467 -1.599 23.915 1.00 66.75 125 PRO A N 1
ATOM 964 C CA . PRO A 1 125 ? -7.341 -3.042 23.764 1.00 66.75 125 PRO A CA 1
ATOM 965 C C . PRO A 1 125 ? -8.646 -3.698 24.222 1.00 66.75 125 PRO A C 1
ATOM 967 O O . PRO A 1 125 ? -9.232 -3.291 25.224 1.00 66.75 125 PRO A O 1
ATOM 970 N N . LEU A 1 126 ? -9.134 -4.670 23.446 1.00 64.25 126 LEU A N 1
ATOM 971 C CA . LEU A 1 126 ? -10.312 -5.443 23.833 1.00 64.25 126 LEU A CA 1
ATOM 972 C C . LEU A 1 126 ? -10.047 -6.032 25.229 1.00 64.25 126 LEU A C 1
ATOM 974 O O . LEU A 1 126 ? -8.977 -6.623 25.410 1.00 64.25 126 LEU A O 1
ATOM 978 N N . PRO A 1 127 ? -10.953 -5.855 26.210 1.00 64.56 127 PRO A N 1
ATOM 979 C CA . PRO A 1 127 ? -10.769 -6.463 27.517 1.00 64.56 127 PRO A CA 1
ATOM 980 C C . PRO A 1 127 ? -10.611 -7.970 27.312 1.00 64.56 127 PRO A C 1
ATOM 982 O O . PRO A 1 127 ? -11.428 -8.592 26.642 1.00 64.56 127 PRO A O 1
ATOM 985 N N . ALA A 1 128 ? -9.541 -8.557 27.849 1.00 66.12 128 ALA A N 1
ATOM 986 C CA . ALA A 1 128 ? -9.205 -9.969 27.638 1.00 66.12 128 ALA A CA 1
ATOM 987 C C . ALA A 1 128 ? -10.279 -10.944 28.169 1.00 66.12 128 ALA A C 1
ATOM 989 O O . ALA A 1 128 ? -10.222 -12.135 27.886 1.00 66.12 128 ALA A O 1
ATOM 990 N N . ASN A 1 129 ? -11.258 -10.429 28.916 1.00 67.38 129 ASN A N 1
ATOM 991 C CA . ASN A 1 129 ? -12.345 -11.166 29.542 1.00 67.38 129 ASN A CA 1
ATOM 992 C C . ASN A 1 129 ? -13.719 -10.739 28.994 1.00 67.38 129 ASN A C 1
ATOM 994 O O . ASN A 1 129 ? -14.610 -10.360 29.750 1.00 67.38 129 ASN A O 1
ATOM 998 N N . ILE A 1 130 ? -13.885 -10.728 27.671 1.00 72.06 130 ILE A N 1
ATOM 999 C CA . ILE A 1 130 ? -15.232 -10.750 27.087 1.00 72.06 130 ILE A CA 1
ATOM 1000 C C . ILE A 1 130 ? -15.629 -12.224 27.029 1.00 72.06 130 ILE A C 1
ATOM 1002 O O . ILE A 1 130 ? -14.958 -12.970 26.306 1.00 72.06 130 ILE A O 1
ATOM 1006 N N . PRO A 1 131 ? -16.652 -12.671 27.782 1.00 69.75 131 PRO A N 1
ATOM 1007 C CA . PRO A 1 131 ? -17.115 -14.043 27.675 1.00 69.75 131 PRO A CA 1
ATOM 1008 C C . PRO A 1 131 ? -17.453 -14.314 26.213 1.00 69.75 131 PRO A C 1
ATOM 1010 O O . PRO A 1 131 ? -18.093 -13.488 25.551 1.00 69.75 131 PRO A O 1
ATOM 1013 N N . SER A 1 132 ? -16.991 -15.448 25.686 1.00 80.75 132 SER A N 1
ATOM 1014 C CA . SER A 1 132 ? -17.334 -15.832 24.320 1.00 80.75 132 SER A CA 1
ATOM 1015 C C . SER A 1 132 ? -18.857 -15.813 24.157 1.00 80.75 132 SER A C 1
ATOM 1017 O O . SER A 1 132 ? -19.607 -15.970 25.125 1.00 80.75 132 SER A O 1
ATOM 1019 N N . VAL A 1 133 ? -19.338 -15.605 22.931 1.00 80.50 133 VAL A N 1
ATOM 1020 C CA . VAL A 1 133 ? -20.781 -15.614 22.641 1.00 80.50 133 VAL A CA 1
ATOM 1021 C C . VAL A 1 133 ? -21.433 -16.876 23.224 1.00 80.50 133 VAL A C 1
ATOM 1023 O O . VAL A 1 133 ? -22.479 -16.806 23.861 1.00 80.50 133 VAL A O 1
ATOM 1026 N N . GLU A 1 134 ? -20.741 -18.011 23.132 1.00 80.12 134 GLU A N 1
ATOM 1027 C CA . GLU A 1 134 ? -21.168 -19.274 23.726 1.00 80.12 134 GLU A CA 1
ATOM 1028 C C . GLU A 1 134 ? -21.170 -19.267 25.262 1.00 80.12 134 GLU A C 1
ATOM 1030 O O . GLU A 1 134 ? -22.115 -19.760 25.871 1.00 80.12 134 GLU A O 1
ATOM 1035 N N . GLN A 1 135 ? -20.167 -18.672 25.914 1.00 84.75 135 GLN A N 1
ATOM 1036 C CA . GLN A 1 135 ? -20.164 -18.501 27.372 1.00 84.75 135 GLN A CA 1
ATOM 1037 C C . GLN A 1 135 ? -21.315 -17.603 27.843 1.00 84.75 135 GLN A C 1
ATOM 1039 O O . GLN A 1 135 ? -21.927 -17.893 28.869 1.00 84.75 135 GLN A O 1
ATOM 1044 N N . SER A 1 136 ? -21.656 -16.568 27.073 1.00 83.19 136 SER A N 1
ATOM 1045 C CA . SER A 1 136 ? -22.789 -15.679 27.358 1.00 83.19 136 SER A CA 1
ATOM 1046 C C . SER A 1 136 ? -24.127 -16.412 27.221 1.00 83.19 136 SER A C 1
ATOM 1048 O O . SER A 1 136 ? -24.981 -16.313 28.103 1.00 83.19 136 SER A O 1
ATOM 1050 N N . PHE A 1 137 ? -24.292 -17.221 26.169 1.00 88.31 137 PHE A N 1
ATOM 1051 C CA . PHE A 1 137 ? -25.479 -18.063 25.997 1.00 88.31 137 PHE A CA 1
ATOM 1052 C C . PHE A 1 137 ? -25.589 -19.150 27.070 1.00 88.31 137 PHE A C 1
ATOM 1054 O O . PHE A 1 137 ? -26.669 -19.352 27.624 1.00 88.31 137 PHE A O 1
ATOM 1061 N N . ARG A 1 138 ? -24.478 -19.807 27.430 1.00 87.12 138 ARG A N 1
ATOM 1062 C CA . ARG A 1 138 ? -24.458 -20.798 28.517 1.00 87.12 138 ARG A CA 1
ATOM 1063 C C . ARG A 1 138 ? -24.817 -20.169 29.859 1.00 87.12 138 ARG A C 1
ATOM 1065 O O . ARG A 1 138 ? -25.623 -20.745 30.585 1.00 87.12 138 ARG A O 1
ATOM 1072 N N . ALA A 1 139 ? -24.280 -18.989 30.168 1.00 86.25 139 ALA A N 1
ATOM 1073 C CA . ALA A 1 139 ? -24.626 -18.258 31.383 1.00 86.25 139 ALA A CA 1
ATOM 1074 C C . ALA A 1 139 ? -26.129 -17.937 31.437 1.00 86.25 139 ALA A C 1
ATOM 1076 O O . ALA A 1 139 ? -26.767 -18.243 32.439 1.00 86.25 139 ALA A O 1
ATOM 1077 N N . MET A 1 140 ? -26.716 -17.434 30.343 1.00 84.62 140 MET A N 1
ATOM 1078 C CA . MET A 1 140 ? -28.162 -17.179 30.269 1.00 84.62 140 MET A CA 1
ATOM 1079 C C . MET A 1 140 ? -29.000 -18.457 30.417 1.00 84.62 140 MET A C 1
ATOM 1081 O O . MET A 1 140 ? -29.971 -18.453 31.169 1.00 84.62 140 MET A O 1
ATOM 1085 N N . SER A 1 141 ? -28.608 -19.562 29.768 1.00 85.69 141 SER A N 1
ATOM 1086 C CA . SER A 1 141 ? -29.324 -20.843 29.890 1.00 85.69 141 SER A CA 1
A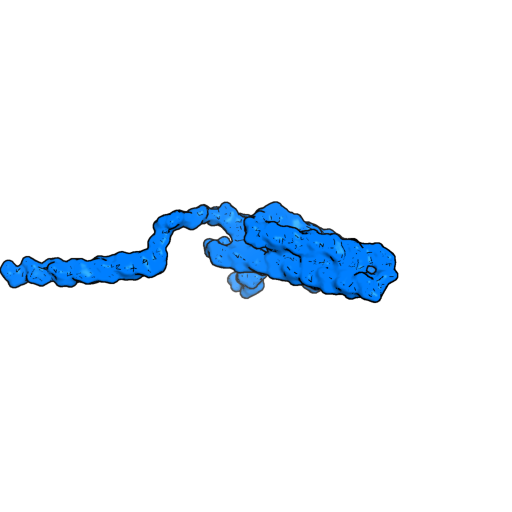TOM 1087 C C . SER A 1 141 ? -29.311 -21.388 31.322 1.00 85.69 141 SER A C 1
ATOM 1089 O O . SER A 1 141 ? -30.320 -21.896 31.804 1.00 85.69 141 SER A O 1
ATOM 1091 N N . LYS A 1 142 ? -28.187 -21.219 32.033 1.00 85.31 142 LYS A N 1
ATOM 1092 C CA . LYS A 1 142 ? -28.045 -21.637 33.428 1.00 85.31 142 LYS A CA 1
ATOM 1093 C C . LYS A 1 142 ? -28.930 -20.799 34.351 1.00 85.31 142 LYS A C 1
ATOM 1095 O O . LYS A 1 142 ? -29.562 -21.365 35.235 1.00 85.31 142 LYS A O 1
ATOM 1100 N N . THR A 1 143 ? -29.010 -19.486 34.117 1.00 83.31 143 THR A N 1
ATOM 1101 C CA . THR A 1 143 ? -29.897 -18.585 34.870 1.00 83.31 143 THR A CA 1
ATOM 1102 C C . THR A 1 143 ? -31.375 -18.918 34.643 1.00 83.31 143 THR A C 1
ATOM 1104 O O . THR A 1 143 ? -32.144 -18.938 35.603 1.00 83.31 143 THR A O 1
ATOM 1107 N N . ALA A 1 144 ? -31.768 -19.231 33.402 1.00 81.81 144 ALA A N 1
ATOM 1108 C CA . ALA A 1 144 ? -33.138 -19.632 33.074 1.00 81.81 144 ALA A CA 1
ATOM 1109 C C . ALA A 1 144 ? -33.546 -20.925 33.803 1.00 81.81 144 ALA A C 1
ATOM 1111 O O . ALA A 1 144 ? -34.580 -20.953 34.461 1.00 81.81 144 ALA A O 1
ATOM 1112 N N . ALA A 1 145 ? -32.684 -21.947 33.787 1.00 77.19 145 ALA A N 1
ATOM 1113 C CA . ALA A 1 145 ? -32.942 -23.212 34.478 1.00 77.19 145 ALA A CA 1
ATOM 1114 C C . ALA A 1 145 ? -33.017 -23.066 36.012 1.00 77.19 145 ALA A C 1
ATOM 1116 O O . ALA A 1 145 ? -33.779 -23.772 36.665 1.00 77.19 145 ALA A O 1
ATOM 1117 N N . SER A 1 146 ? -32.250 -22.143 36.607 1.00 73.31 146 SER A N 1
ATOM 1118 C CA . SER A 1 146 ? -32.306 -21.900 38.056 1.00 73.31 146 SER A CA 1
ATOM 1119 C C . SER A 1 146 ? -33.564 -21.152 38.511 1.00 73.31 146 SER A C 1
ATOM 1121 O O . SER A 1 146 ? -34.024 -21.386 39.626 1.00 73.31 146 SER A O 1
ATOM 1123 N N . GLY A 1 147 ? -34.140 -20.289 37.665 1.00 66.50 147 GLY A N 1
ATOM 1124 C CA . GLY A 1 147 ? -35.367 -19.553 37.996 1.00 66.50 147 GLY A CA 1
ATOM 1125 C C . GLY A 1 147 ? -36.602 -20.452 38.097 1.00 66.50 147 GLY A C 1
ATOM 1126 O O . GLY A 1 147 ? -37.469 -20.213 38.929 1.00 66.50 147 GLY A O 1
ATOM 1127 N N . GLU A 1 148 ? -36.645 -21.530 37.314 1.00 60.53 148 GLU A N 1
ATOM 1128 C CA . GLU A 1 148 ? -37.771 -22.474 37.282 1.00 60.53 148 GLU A CA 1
ATOM 1129 C C . GLU A 1 148 ? -37.806 -23.385 38.523 1.00 60.53 148 GLU A C 1
ATOM 1131 O O . GLU A 1 148 ? -38.870 -23.768 38.996 1.00 60.53 148 GLU A O 1
ATOM 1136 N N . SER A 1 149 ? -36.646 -23.652 39.135 1.00 58.41 149 SER A N 1
ATOM 1137 C CA . SER A 1 149 ? -36.549 -24.449 40.369 1.00 58.41 149 SER A CA 1
ATOM 1138 C C . SER A 1 149 ? -36.934 -23.705 41.658 1.00 58.41 149 SER A C 1
ATOM 1140 O O . SER A 1 149 ? -37.112 -24.341 42.694 1.00 58.41 149 SER A O 1
ATOM 1142 N N . GLN A 1 150 ? -37.049 -22.371 41.624 1.00 55.94 150 GLN A N 1
ATOM 1143 C CA . GLN A 1 150 ? -37.338 -21.560 42.815 1.00 55.94 150 GLN A CA 1
ATOM 1144 C C . GLN A 1 150 ? -38.832 -21.263 43.022 1.00 55.94 150 GLN A C 1
ATOM 1146 O O . GLN A 1 150 ? -39.220 -20.929 44.140 1.00 55.94 150 GLN A O 1
ATOM 1151 N N . ASP A 1 151 ? -39.672 -21.415 41.994 1.00 57.28 151 ASP A N 1
ATOM 1152 C CA . ASP A 1 151 ? -41.114 -21.122 42.076 1.00 57.28 151 ASP A CA 1
ATOM 1153 C C . ASP A 1 151 ? -41.930 -22.283 42.692 1.00 57.28 151 ASP A C 1
ATOM 1155 O O . ASP A 1 151 ? -42.974 -22.070 43.308 1.00 57.28 151 ASP A O 1
ATOM 1159 N N . ASP A 1 152 ? -41.416 -23.516 42.633 1.00 57.12 152 ASP A N 1
ATOM 1160 C CA . ASP A 1 152 ? -42.145 -24.713 43.091 1.00 57.12 152 ASP A CA 1
ATOM 1161 C C . ASP A 1 152 ? -42.026 -24.978 44.609 1.00 57.12 152 ASP A C 1
ATOM 116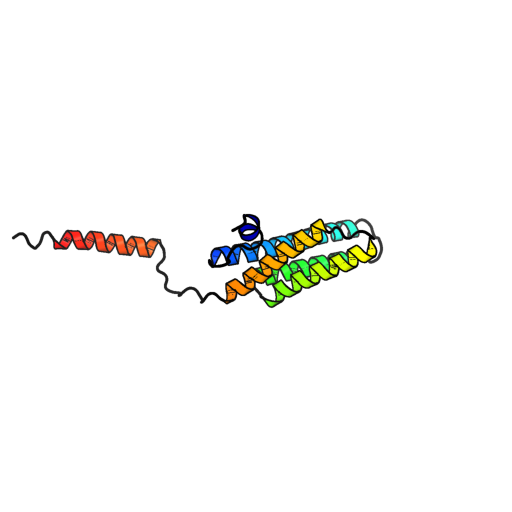3 O O . ASP A 1 152 ? -42.799 -25.734 45.189 1.00 57.12 152 ASP A O 1
ATOM 1167 N N . SER A 1 153 ? -41.094 -24.303 45.298 1.00 56.88 153 SER A N 1
ATOM 1168 C CA . SER A 1 153 ? -40.892 -24.431 46.754 1.00 56.88 153 SER A CA 1
ATOM 1169 C C . SER A 1 153 ? -41.774 -23.490 47.592 1.00 56.88 153 SER A C 1
ATOM 1171 O O . SER A 1 153 ? -41.709 -23.543 48.820 1.00 56.88 153 SER A O 1
ATOM 1173 N N . SER A 1 154 ? -42.565 -22.607 46.972 1.00 57.78 154 SER A N 1
ATOM 1174 C CA . SER A 1 154 ? -43.396 -21.618 47.685 1.00 57.78 154 SER A CA 1
ATOM 1175 C C . SER A 1 154 ? -44.881 -21.996 47.800 1.00 57.78 154 SER A C 1
ATOM 1177 O O . SER A 1 154 ? -45.659 -21.247 48.389 1.00 57.78 154 SER A O 1
ATOM 1179 N N . LYS A 1 155 ? -45.284 -23.152 47.250 1.00 57.72 155 LYS A N 1
ATOM 1180 C CA . LYS A 1 155 ? -46.690 -23.592 47.161 1.00 57.72 155 LYS A CA 1
ATOM 1181 C C . LYS A 1 155 ? -47.108 -24.697 48.143 1.00 57.72 155 LYS A C 1
ATOM 1183 O O . LYS A 1 155 ? -48.213 -25.215 48.001 1.00 57.72 155 LYS A O 1
ATOM 1188 N N . THR A 1 156 ? -46.283 -25.046 49.128 1.00 54.88 156 THR A N 1
ATOM 1189 C CA . THR A 1 156 ? -46.640 -26.019 50.184 1.00 54.88 156 THR A CA 1
ATOM 1190 C C . THR A 1 156 ? -46.846 -25.361 51.530 1.00 54.88 156 THR A C 1
ATOM 1192 O O . THR A 1 156 ? -45.931 -24.609 51.933 1.00 54.88 156 THR A O 1
#

Secondary structure (DSSP, 8-state):
--HHHHHHS----SHHHHHHHHHHHHHHHHHHHHHHHHHHHHHHHS--TTHHHHHHHHHHHHHHHHHHHHTT-HHHHHHHHHHHHHHHHHHHHHSSS--HHHHHHHHHHHHHHHHHHHHHHHSPPPPTT---HHHHHHHHHHHHHHHHHHHGGG--

Radius of gyration: 25.12 Å; chains: 1; bounding box: 67×40×72 Å

pLDDT: mean 79.81, std 11.04, range [52.88, 93.81]

Sequence (156 aa):
MSWTEDWLWPKVDIRRKAQNAIDEGFWAAAFWAGFKGVLALIALLSPAEGFGLTIGISAAVYASLAFGIRRRSRIVAVFALIIFIAERLLLGAAMALPNLTLLAFGSLLFANGVRGTFAYHKFPPLPANIPSVEQSFRAMSKTAASGESQDDSSKT